Protein AF-A0ABD1BRU1-F1 (afdb_monomer_lite)

Secondary structure (DSSP, 8-state):
-----GGGSSS------------GGGHHHHHHHHHHHHHHHT-----------HHHHHHHHHHHHHHHHHHHHHHHHHHHHHHHHHHHHHHHHHHHHHHHHHHHHHHHHHHHHHHHHHHHHHHHHHHHHHHHHH-

Sequence (135 aa):
MENDWYVTGGDSKTLMFVQISPNENDQSETLCSLNFASRVRGIELGSAKKQLDNTELLKYKQMVEKWKQDMKGKDDQIRKMEETMYGLEAKIKERDTKNKTLQEKVKELESQLLVERKLARQAVDPIVYRWFRLL

InterPro domains:
  IPR001752 Kinesin motor domain [PF00225] (9-43)
  IPR001752 Kinesin motor domain [PS50067] (1-43)
  IPR027417 P-loop containing nucleoside triphosphate hydrolase [SSF52540] (9-80)
  IPR027640 Kinesin-like protein [PTHR47972] (9-122)

Radius of gyration: 49.69 Å; chains: 1; bounding box: 89×40×135 Å

Foldseek 3Di:
DDDPPPPLPAQDDDDDDQDADPDPVCVVVRVVRVVVVVVVVPPCPDHNDPCPVVVVVVVVVVVVVVVVVVVVVVVVVVVVVVVVVVVVVVVVVVVVVVVVVVVVVVVVVVVVVVVVVVVVVVVVVVVVVVVVVVD

pLDDT: mean 84.4, std 16.48, range [34.56, 98.31]

Structure (mmCIF, N/CA/C/O backbone):
data_AF-A0ABD1BRU1-F1
#
_entry.id   AF-A0ABD1BRU1-F1
#
loop_
_atom_site.group_PDB
_atom_site.id
_atom_site.type_symbol
_atom_site.label_atom_id
_atom_site.label_alt_id
_atom_site.label_comp_id
_atom_site.label_asym_id
_atom_site.label_entity_id
_atom_site.label_seq_id
_atom_site.pdbx_PDB_ins_code
_atom_site.Cartn_x
_atom_site.Cartn_y
_atom_site.Cartn_z
_atom_site.occupancy
_atom_site.B_iso_or_equiv
_atom_site.auth_seq_id
_atom_site.auth_comp_id
_atom_site.auth_asym_id
_atom_site.auth_atom_id
_atom_site.pdbx_PDB_model_num
ATOM 1 N N . MET A 1 1 ? 0.007 -19.259 39.547 1.00 34.56 1 MET A N 1
ATOM 2 C CA . MET A 1 1 ? -1.332 -19.873 39.620 1.00 34.56 1 MET A CA 1
ATOM 3 C C . MET A 1 1 ? -2.007 -19.230 40.825 1.00 34.56 1 MET A C 1
ATOM 5 O O . MET A 1 1 ? -1.912 -19.744 41.925 1.00 34.56 1 MET A O 1
ATOM 9 N N . GLU A 1 2 ? -2.291 -17.930 40.789 1.00 40.34 2 GLU A N 1
ATOM 10 C CA . GLU A 1 2 ? -3.448 -17.328 40.102 1.00 40.34 2 GLU A CA 1
ATOM 11 C C . GLU A 1 2 ? -4.730 -18.053 40.519 1.00 40.34 2 GLU A C 1
ATOM 13 O O . GLU A 1 2 ? -5.198 -18.961 39.845 1.00 40.34 2 GLU A O 1
ATOM 18 N N . ASN A 1 3 ? -5.204 -17.718 41.721 1.00 35.84 3 ASN A N 1
ATOM 19 C CA . ASN A 1 3 ? -6.540 -18.074 42.173 1.00 35.84 3 ASN A CA 1
ATOM 20 C C . ASN A 1 3 ? -7.386 -16.813 42.047 1.00 35.84 3 ASN A C 1
ATOM 22 O O . ASN A 1 3 ? -7.412 -15.970 42.948 1.00 35.84 3 ASN A O 1
ATOM 26 N N . ASP A 1 4 ? -8.017 -16.699 40.884 1.00 45.00 4 ASP A N 1
ATOM 27 C CA . ASP A 1 4 ? -9.093 -15.769 40.589 1.00 45.00 4 ASP A CA 1
ATOM 28 C C . ASP A 1 4 ? -10.213 -15.917 41.626 1.00 45.00 4 ASP A C 1
ATOM 30 O O . ASP A 1 4 ? -11.067 -16.795 41.531 1.00 45.00 4 ASP A O 1
ATOM 34 N N . TRP A 1 5 ? -10.239 -15.028 42.617 1.00 42.09 5 TRP A N 1
ATOM 35 C CA . TRP A 1 5 ? -11.385 -14.845 43.517 1.00 42.09 5 TRP A CA 1
ATOM 36 C C . TRP A 1 5 ? -12.204 -13.600 43.141 1.00 42.09 5 TRP A C 1
ATOM 38 O O . TRP A 1 5 ? -12.808 -12.950 43.991 1.00 42.09 5 TRP A O 1
ATOM 48 N N . TYR A 1 6 ? -12.266 -13.259 41.851 1.00 45.50 6 TYR A N 1
ATOM 49 C CA . TYR A 1 6 ? -12.921 -12.047 41.334 1.00 45.50 6 TYR A CA 1
ATOM 50 C C . TYR A 1 6 ? -14.466 -12.045 41.379 1.00 45.50 6 TYR A C 1
ATOM 52 O O . TYR A 1 6 ? -15.093 -11.232 40.707 1.00 45.50 6 TYR A O 1
ATOM 60 N N . VAL A 1 7 ? -15.134 -12.896 42.165 1.00 48.62 7 VAL A N 1
ATOM 61 C CA . VAL A 1 7 ? -16.608 -13.018 42.083 1.00 48.62 7 VAL A CA 1
ATOM 62 C C . VAL A 1 7 ? -17.370 -11.906 42.825 1.00 48.62 7 VAL A C 1
ATOM 64 O O . VAL A 1 7 ? -18.551 -11.695 42.559 1.00 48.62 7 VAL A O 1
ATOM 67 N N . THR A 1 8 ? -16.732 -11.114 43.691 1.00 51.47 8 THR A N 1
ATOM 68 C CA . THR A 1 8 ? -17.442 -10.063 44.454 1.00 51.47 8 THR A CA 1
ATOM 69 C C . THR A 1 8 ? -16.839 -8.666 44.315 1.00 51.47 8 THR A C 1
ATOM 71 O O . THR A 1 8 ? -17.097 -7.818 45.157 1.00 51.47 8 THR A O 1
ATOM 74 N N . GLY A 1 9 ? -16.008 -8.411 43.299 1.00 56.72 9 GLY A N 1
ATOM 75 C CA . GLY A 1 9 ? -15.163 -7.208 43.253 1.00 56.72 9 GLY A CA 1
ATOM 76 C C . GLY A 1 9 ? -15.707 -5.979 42.518 1.00 56.72 9 GLY A C 1
ATOM 77 O O . GLY A 1 9 ? -15.204 -4.884 42.747 1.00 56.72 9 GLY A O 1
ATOM 78 N N . GLY A 1 10 ? -16.707 -6.097 41.644 1.00 59.97 10 GLY A N 1
ATOM 79 C CA . GLY A 1 10 ? -17.160 -4.925 40.896 1.00 59.97 10 GLY A CA 1
ATOM 80 C C . GLY A 1 10 ? -18.307 -5.220 39.946 1.00 59.97 10 GLY A C 1
ATOM 81 O O . GLY A 1 10 ? -18.177 -6.043 39.050 1.00 59.97 10 GLY A O 1
ATOM 82 N N . ASP A 1 11 ? -19.416 -4.513 40.149 1.00 57.97 11 ASP A N 1
ATOM 83 C CA . ASP A 1 11 ? -20.534 -4.395 39.206 1.00 57.97 11 ASP A CA 1
ATOM 84 C C . ASP A 1 11 ? -21.421 -5.645 38.994 1.00 57.97 11 ASP A C 1
ATOM 86 O O . ASP A 1 11 ? -21.959 -5.870 37.911 1.00 57.97 11 ASP A O 1
ATOM 90 N N . SER A 1 12 ? -21.655 -6.450 40.039 1.00 63.59 12 SER A N 1
ATOM 91 C CA . SER A 1 12 ? -22.609 -7.571 40.000 1.00 63.59 12 SER A CA 1
ATOM 92 C C . SER A 1 12 ? -23.794 -7.373 40.955 1.00 63.59 12 SER A C 1
ATOM 94 O O . SER A 1 12 ? -23.674 -6.808 42.041 1.00 63.59 12 SER A O 1
ATOM 96 N N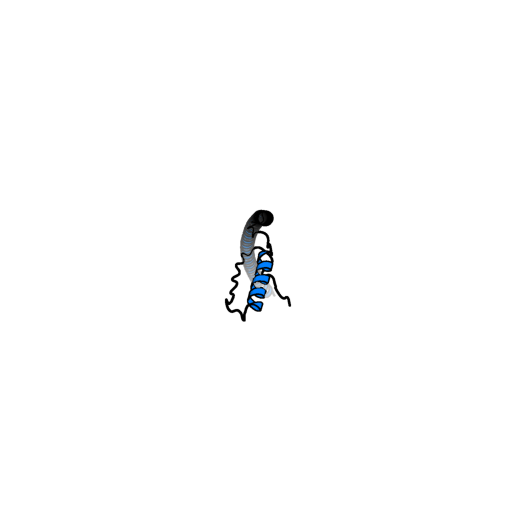 . LYS A 1 13 ? -24.986 -7.823 40.535 1.00 69.00 13 LYS A N 1
ATOM 97 C CA . LYS A 1 13 ? -26.158 -7.929 41.415 1.00 69.00 13 LYS A CA 1
ATOM 98 C C . LYS A 1 13 ? -26.156 -9.314 42.047 1.00 69.00 13 LYS A C 1
ATOM 100 O O . LYS A 1 13 ? -26.289 -10.302 41.330 1.00 69.00 13 LYS A O 1
ATOM 105 N N . THR A 1 14 ? -26.064 -9.373 43.370 1.00 75.12 14 THR A N 1
ATOM 106 C CA . THR A 1 14 ? -26.050 -10.637 44.114 1.00 75.12 14 THR A CA 1
ATOM 107 C C . THR A 1 14 ? -27.349 -10.802 44.890 1.00 75.12 14 THR A C 1
ATOM 109 O O . THR A 1 14 ? -27.733 -9.932 45.668 1.00 75.12 14 THR A O 1
ATOM 112 N N . LEU A 1 15 ? -28.023 -11.933 44.680 1.00 80.31 15 LEU A N 1
ATOM 113 C CA . LEU A 1 15 ? -29.173 -12.372 45.466 1.00 80.31 15 LEU A CA 1
ATOM 114 C C . LEU A 1 15 ? -28.760 -13.615 46.255 1.00 80.31 15 LEU A C 1
ATOM 116 O O . LEU A 1 15 ? -28.270 -14.577 45.669 1.00 80.31 15 LEU A O 1
ATOM 120 N N . MET A 1 16 ? -28.961 -13.597 47.571 1.00 84.88 16 MET A N 1
ATOM 121 C CA . MET A 1 16 ? -28.664 -14.728 48.447 1.00 84.88 16 MET A CA 1
ATOM 122 C C . MET A 1 16 ? -29.965 -15.298 49.016 1.00 84.88 16 MET A C 1
ATOM 124 O O . MET A 1 16 ? -30.771 -14.555 49.575 1.00 84.88 16 MET A O 1
ATOM 128 N N . PHE A 1 17 ? -30.147 -16.615 48.905 1.00 87.88 17 PHE A N 1
ATOM 129 C CA . PHE A 1 17 ? -31.210 -17.347 49.592 1.00 87.88 17 PHE A CA 1
ATOM 130 C C . PHE A 1 17 ? -30.634 -18.048 50.819 1.00 87.88 17 PHE A C 1
ATOM 132 O O . PHE A 1 17 ? -29.605 -18.714 50.729 1.00 87.88 17 PHE A O 1
ATOM 139 N N . VAL A 1 18 ? -31.307 -17.902 51.958 1.00 90.00 18 VAL A N 1
ATOM 140 C CA . VAL A 1 18 ? -30.931 -18.555 53.214 1.00 90.00 18 VAL A CA 1
ATOM 141 C C . VAL A 1 18 ? -32.055 -19.506 53.581 1.00 90.00 18 VAL A C 1
ATOM 143 O O . VAL A 1 18 ? -33.173 -19.070 53.850 1.00 90.00 18 VAL A O 1
ATOM 146 N N . GLN A 1 19 ? -31.766 -20.801 53.561 1.00 91.62 19 GLN A N 1
ATOM 147 C CA . GLN A 1 19 ? -32.706 -21.834 53.971 1.00 91.62 19 GLN A CA 1
ATOM 148 C C . GLN A 1 19 ? -32.393 -22.241 55.409 1.00 91.62 19 GLN A C 1
ATOM 150 O O . GLN A 1 19 ? -31.248 -22.547 55.728 1.00 91.62 19 GLN A O 1
ATOM 155 N N . ILE A 1 20 ? -33.411 -22.241 56.266 1.00 92.81 20 ILE A N 1
ATOM 156 C CA . ILE A 1 20 ? -33.297 -22.615 57.679 1.00 92.81 20 ILE A CA 1
ATOM 157 C C . ILE A 1 20 ? -34.312 -23.707 58.017 1.00 92.81 20 ILE A C 1
ATOM 159 O O . ILE A 1 20 ? -35.354 -23.817 57.367 1.00 92.81 20 ILE A O 1
ATOM 163 N N . SER A 1 21 ? -33.996 -24.511 59.030 1.00 91.00 21 SER A N 1
ATOM 164 C CA . SER A 1 21 ? -34.882 -25.546 59.567 1.00 91.00 21 SER A CA 1
ATOM 165 C C . SER A 1 21 ? -35.631 -25.000 60.790 1.00 91.00 21 SER A C 1
ATOM 167 O O . SER A 1 21 ? -35.013 -24.340 61.622 1.00 91.00 21 SER A O 1
ATOM 169 N N . PRO A 1 22 ? -36.946 -25.252 60.939 1.00 86.25 22 PRO A N 1
ATOM 170 C CA . PRO A 1 22 ? -37.707 -24.826 62.115 1.00 86.25 22 PRO A CA 1
ATOM 171 C C . PRO A 1 22 ? -37.517 -25.751 63.332 1.00 86.25 22 PRO A C 1
ATOM 173 O O . PRO A 1 22 ? -38.171 -25.551 64.351 1.00 86.25 22 PRO A O 1
ATOM 176 N N . ASN A 1 23 ? -36.685 -26.790 63.223 1.00 92.31 23 ASN A N 1
ATOM 177 C CA . ASN A 1 23 ? -36.472 -27.762 64.288 1.00 92.31 23 ASN A CA 1
ATOM 178 C C . ASN A 1 23 ? -35.577 -27.197 65.401 1.00 92.31 23 ASN A C 1
ATOM 180 O O . ASN A 1 23 ? -34.579 -26.530 65.135 1.00 92.31 23 ASN A O 1
ATOM 184 N N . GLU A 1 24 ? -35.888 -27.530 66.651 1.00 89.75 24 GLU A N 1
ATOM 185 C CA . GLU A 1 24 ? -35.139 -27.061 67.822 1.00 89.75 24 GLU A CA 1
ATOM 186 C C . GLU A 1 24 ? -33.710 -27.628 67.857 1.00 89.75 24 GLU A C 1
ATOM 188 O O . GLU A 1 24 ? -32.772 -26.942 68.257 1.00 89.75 24 GLU A O 1
ATOM 193 N N . ASN A 1 25 ? -33.512 -28.834 67.316 1.00 92.44 25 ASN A N 1
ATOM 194 C CA . ASN A 1 25 ? -32.184 -29.445 67.186 1.00 92.44 25 ASN A CA 1
ATOM 195 C C . ASN A 1 25 ? -31.253 -28.677 66.229 1.00 92.44 25 ASN A C 1
ATOM 197 O O . ASN A 1 25 ? -30.036 -28.782 66.352 1.00 92.44 25 ASN A O 1
ATOM 201 N N . ASP A 1 26 ? -31.815 -27.893 65.303 1.00 91.88 26 ASP A N 1
ATOM 202 C CA . ASP A 1 26 ? -31.070 -27.149 64.281 1.00 91.88 26 ASP A CA 1
ATOM 203 C C . ASP A 1 26 ? -30.893 -25.667 64.665 1.00 91.88 26 ASP A C 1
ATOM 205 O O . ASP A 1 26 ? -30.520 -24.829 63.835 1.00 91.88 26 ASP A O 1
ATOM 209 N N . GLN A 1 27 ? -31.181 -25.310 65.921 1.00 90.69 27 GLN A N 1
ATOM 210 C CA . GLN A 1 27 ? -31.184 -23.924 66.387 1.00 90.69 27 GLN A CA 1
ATOM 211 C C . GLN A 1 27 ? -29.804 -23.258 66.256 1.00 90.69 27 GLN A C 1
ATOM 213 O O . GLN A 1 27 ? -29.719 -22.100 65.839 1.00 90.69 27 GLN A O 1
ATOM 218 N N . SER A 1 28 ? -28.720 -23.979 66.562 1.00 93.12 28 SER A N 1
ATOM 219 C CA . SER A 1 28 ? -27.348 -23.465 66.442 1.00 93.12 28 SER A CA 1
ATOM 220 C C . SER A 1 28 ? -26.975 -23.158 64.989 1.00 93.12 28 SER A C 1
ATOM 222 O O . SER A 1 28 ? -26.494 -22.065 64.695 1.00 93.12 28 SER A O 1
ATOM 224 N N . GLU A 1 29 ? -27.259 -24.077 64.066 1.00 91.75 29 GLU A N 1
ATOM 225 C CA . GLU A 1 29 ? -26.980 -23.924 62.631 1.00 91.75 29 GLU A CA 1
ATOM 226 C C . GLU A 1 29 ? -27.841 -22.832 61.983 1.00 91.75 29 GLU A C 1
ATOM 228 O O . GLU A 1 29 ? -27.368 -22.044 61.155 1.00 91.75 29 GLU A O 1
ATOM 233 N N . THR A 1 30 ? -29.099 -22.720 62.416 1.00 93.56 30 THR A N 1
ATOM 234 C CA . THR A 1 30 ? -30.005 -21.642 62.005 1.00 93.56 30 THR A CA 1
ATOM 235 C C . THR A 1 30 ? -29.455 -20.277 62.421 1.00 93.56 30 THR A C 1
ATOM 237 O O . THR A 1 30 ? -29.412 -19.347 61.611 1.00 93.56 30 THR A O 1
ATOM 240 N N . LEU A 1 31 ? -28.962 -20.155 63.657 1.00 93.38 31 LEU A N 1
ATOM 241 C CA . LEU A 1 31 ? -28.348 -18.926 64.156 1.00 93.38 31 LEU A CA 1
ATOM 242 C C . LEU A 1 31 ? -27.064 -18.580 63.387 1.00 93.38 31 LEU A C 1
ATOM 244 O O . LEU A 1 31 ? -26.855 -17.422 63.020 1.00 93.38 31 LEU A O 1
ATOM 248 N N . CYS A 1 32 ? -26.227 -19.576 63.092 1.00 91.31 32 CYS A N 1
ATOM 249 C CA . CYS A 1 32 ? -25.026 -19.408 62.274 1.00 91.31 32 CYS A CA 1
ATOM 250 C C . CYS A 1 32 ? -25.362 -18.879 60.870 1.00 91.31 32 CYS A C 1
ATOM 252 O O . CYS A 1 32 ? -24.761 -17.899 60.420 1.00 91.31 32 CYS A O 1
ATOM 254 N N . SER A 1 33 ? -26.366 -19.465 60.214 1.00 92.62 33 SER A N 1
ATOM 255 C CA . SER A 1 33 ? -26.800 -19.095 58.861 1.00 92.62 33 SER A CA 1
ATOM 256 C C . SER A 1 33 ? -27.352 -17.667 58.791 1.00 92.62 33 SER A C 1
ATOM 258 O O . SER A 1 33 ? -26.987 -16.892 57.904 1.00 92.62 33 SER A O 1
ATOM 260 N N . LEU A 1 34 ? -28.185 -17.277 59.761 1.00 92.50 34 LEU A N 1
ATOM 261 C CA . LEU A 1 34 ? -28.732 -15.920 59.853 1.00 92.50 34 LEU A CA 1
ATOM 262 C C . LEU A 1 34 ? -27.652 -14.882 60.177 1.00 92.50 34 LEU A C 1
ATOM 264 O O . LEU A 1 34 ? -27.635 -13.803 59.580 1.00 92.50 34 LEU A O 1
ATOM 268 N N . ASN A 1 35 ? -26.719 -15.207 61.076 1.00 92.69 35 ASN A N 1
ATOM 269 C CA . ASN A 1 35 ? -25.599 -14.326 61.408 1.00 92.69 35 ASN A CA 1
ATOM 270 C C . ASN A 1 35 ? -24.701 -14.076 60.196 1.00 92.69 35 ASN A C 1
ATOM 272 O O . ASN A 1 35 ? -24.274 -12.943 59.964 1.00 92.69 35 ASN A O 1
ATOM 276 N N . PHE A 1 36 ? -24.437 -15.114 59.405 1.00 90.12 36 PHE A N 1
ATOM 277 C CA . PHE A 1 36 ? -23.686 -14.981 58.166 1.00 90.12 36 PHE A CA 1
ATOM 278 C C . PHE A 1 36 ? -24.437 -14.109 57.151 1.00 90.12 36 PHE A C 1
ATOM 280 O O . PHE A 1 36 ? -23.875 -13.136 56.649 1.00 90.12 36 PHE A O 1
ATOM 287 N N . ALA A 1 37 ? -25.725 -14.374 56.922 1.00 88.38 37 ALA A N 1
ATOM 288 C CA . ALA A 1 37 ? -26.551 -13.589 56.006 1.00 88.38 37 ALA A CA 1
ATOM 289 C C . ALA A 1 37 ? -26.654 -12.108 56.401 1.00 88.38 37 ALA A C 1
ATOM 291 O O . ALA A 1 37 ? -26.593 -11.228 55.544 1.00 88.38 37 ALA A O 1
ATOM 292 N N . SER A 1 38 ? -26.762 -11.821 57.700 1.00 86.94 38 SER A N 1
ATOM 293 C CA . SER A 1 38 ? -26.774 -10.456 58.234 1.00 86.94 38 SER A CA 1
ATOM 294 C C . SER A 1 38 ? -25.470 -9.716 57.925 1.00 86.94 38 SER A C 1
ATOM 296 O O . SER A 1 38 ? -25.495 -8.579 57.451 1.00 86.94 38 SER A O 1
ATOM 298 N N . ARG A 1 39 ? -24.322 -10.385 58.104 1.00 85.69 39 ARG A N 1
ATOM 299 C CA . ARG A 1 39 ? -23.011 -9.820 57.752 1.00 85.69 39 ARG A CA 1
ATOM 300 C C . ARG A 1 39 ? -22.896 -9.574 56.253 1.00 85.69 39 ARG A C 1
ATOM 302 O O . ARG A 1 39 ? -22.490 -8.486 55.871 1.00 85.69 39 ARG A O 1
ATOM 309 N N . VAL A 1 40 ? -23.306 -10.537 55.424 1.00 81.62 40 VAL A N 1
ATOM 310 C CA . VAL A 1 40 ? -23.281 -10.421 53.955 1.00 81.62 40 VAL A CA 1
ATOM 311 C C . VAL A 1 40 ? -24.193 -9.297 53.460 1.00 81.62 40 VAL A C 1
ATOM 313 O O . VAL A 1 40 ? -23.805 -8.557 52.564 1.00 81.62 40 VAL A O 1
ATOM 316 N N . ARG A 1 41 ? -25.366 -9.100 54.076 1.00 77.31 41 ARG A N 1
ATOM 317 C CA . ARG A 1 41 ? -26.271 -7.978 53.770 1.00 77.31 41 ARG A CA 1
ATOM 318 C C . ARG A 1 41 ? -25.629 -6.613 54.035 1.00 77.31 41 ARG A C 1
ATOM 320 O O . ARG A 1 41 ? -25.943 -5.662 53.328 1.00 77.31 41 ARG A O 1
ATOM 327 N N . GLY A 1 42 ? -24.776 -6.511 55.055 1.00 70.00 42 GLY A N 1
ATOM 328 C CA . GLY A 1 42 ? -24.032 -5.291 55.379 1.00 70.00 42 GLY A CA 1
ATOM 329 C C . GLY A 1 42 ? -22.815 -5.039 54.484 1.00 70.00 42 GLY A C 1
ATOM 330 O O . GLY A 1 42 ? -22.195 -3.985 54.600 1.00 70.00 42 GLY A O 1
ATOM 331 N N . ILE A 1 43 ? -22.458 -5.980 53.601 1.00 71.69 43 ILE A N 1
ATOM 332 C CA . ILE A 1 43 ? -21.404 -5.780 52.604 1.00 71.69 43 ILE A CA 1
ATOM 333 C C . ILE A 1 43 ? -21.986 -4.905 51.492 1.00 71.69 43 ILE A C 1
ATOM 335 O O . ILE A 1 43 ? -22.564 -5.389 50.519 1.00 71.69 43 ILE A O 1
ATOM 339 N N . GLU A 1 44 ? -21.840 -3.591 51.644 1.00 63.09 44 GLU A N 1
ATOM 340 C CA . GLU A 1 44 ? -22.126 -2.638 50.577 1.00 63.09 44 GLU A CA 1
ATOM 341 C C . GLU A 1 44 ? -21.034 -2.731 49.504 1.00 63.09 44 GLU A C 1
ATOM 343 O O . GLU A 1 44 ? -20.032 -2.018 49.521 1.00 63.09 44 GLU A O 1
ATOM 348 N N . LEU A 1 45 ? -21.237 -3.615 48.528 1.00 60.84 45 LEU A N 1
ATOM 349 C CA . LEU A 1 45 ? -20.663 -3.412 47.204 1.00 60.84 45 LEU A CA 1
ATOM 350 C C . LEU A 1 45 ? -21.441 -2.243 46.609 1.00 60.84 45 LEU A C 1
ATOM 352 O O . LEU A 1 45 ? -22.617 -2.393 46.271 1.00 60.84 45 LEU A O 1
ATOM 356 N N . GLY A 1 46 ? -20.827 -1.055 46.605 1.00 57.25 46 GLY A N 1
ATOM 357 C CA . GLY A 1 46 ? -21.455 0.172 46.118 1.00 57.25 46 GLY A CA 1
ATOM 358 C C . GLY A 1 46 ? -22.194 -0.072 44.801 1.00 57.25 46 GLY A C 1
ATOM 359 O O . GLY A 1 46 ? -21.742 -0.877 43.989 1.00 57.25 46 GLY A O 1
ATOM 360 N N . SER A 1 47 ? -23.352 0.581 44.633 1.00 52.69 47 SER A N 1
ATOM 361 C CA . SER A 1 47 ? -24.290 0.342 43.529 1.00 52.69 47 SER A CA 1
ATOM 362 C C . SER A 1 47 ? -23.570 0.015 42.233 1.00 52.69 47 SER A C 1
ATOM 364 O O . SER A 1 47 ? -22.731 0.813 41.813 1.00 52.69 47 SER A O 1
ATOM 366 N N . ALA A 1 48 ? -23.945 -1.105 41.605 1.00 53.69 48 ALA A N 1
ATOM 367 C CA . ALA A 1 48 ? -23.465 -1.464 40.284 1.00 53.69 48 ALA A CA 1
ATOM 368 C C . ALA A 1 48 ? -23.890 -0.370 39.290 1.00 53.69 48 ALA A C 1
ATOM 370 O O . ALA A 1 48 ? -25.010 -0.358 38.762 1.00 53.69 48 ALA A O 1
ATOM 371 N N . LYS A 1 49 ? -23.057 0.658 39.162 1.00 51.34 49 LYS A N 1
ATOM 372 C CA . LYS A 1 49 ? -23.270 1.753 38.242 1.00 51.34 49 LYS A CA 1
ATOM 373 C C . LYS A 1 49 ? -22.764 1.203 36.930 1.00 51.34 49 LYS A C 1
ATOM 375 O O . LYS A 1 49 ? -21.565 1.019 36.775 1.00 51.34 49 LYS A O 1
ATOM 380 N N . LYS A 1 50 ? -23.664 1.105 35.948 1.00 53.38 50 LYS A N 1
ATOM 381 C CA . LYS A 1 50 ? -23.301 1.276 34.537 1.00 53.38 50 LYS A CA 1
ATOM 382 C C . LYS A 1 50 ? -22.654 2.658 34.387 1.00 53.38 50 LYS A C 1
ATOM 384 O O . LYS A 1 50 ? -23.266 3.600 33.886 1.00 53.38 50 LYS A O 1
ATOM 389 N N . GLN A 1 51 ? -21.432 2.817 34.876 1.00 53.31 51 GLN A N 1
ATOM 390 C CA . GLN A 1 51 ? -20.553 3.866 34.438 1.00 53.31 51 GLN A CA 1
ATOM 391 C C . GLN A 1 51 ? -20.197 3.422 33.028 1.00 53.31 51 GLN A C 1
ATOM 393 O O . GLN A 1 51 ? -19.309 2.609 32.816 1.00 53.31 51 GLN A O 1
ATOM 398 N N . LEU A 1 52 ? -20.959 3.909 32.047 1.00 55.09 52 LEU A N 1
ATOM 399 C CA . LEU A 1 52 ? -20.361 4.165 30.749 1.00 55.09 52 LEU A CA 1
ATOM 400 C C . LEU A 1 52 ? -19.219 5.119 31.065 1.00 55.09 52 LEU A C 1
ATOM 402 O O . LEU A 1 52 ? -19.457 6.309 31.279 1.00 55.09 52 LEU A O 1
ATOM 406 N N . ASP A 1 53 ? -18.033 4.555 31.274 1.00 61.81 53 ASP A N 1
ATOM 407 C CA . ASP A 1 53 ? -16.884 5.293 31.739 1.00 61.81 53 ASP A CA 1
ATOM 408 C C . ASP A 1 53 ? -16.591 6.326 30.655 1.00 61.81 53 ASP A C 1
ATOM 410 O O . ASP A 1 53 ? -16.147 6.010 29.553 1.00 61.81 53 ASP A O 1
ATOM 414 N N . ASN A 1 54 ? -16.991 7.573 30.898 1.00 68.06 54 ASN A N 1
ATOM 415 C CA . ASN A 1 54 ? -16.958 8.631 29.890 1.00 68.06 54 ASN A CA 1
ATOM 416 C C . ASN A 1 54 ? -15.511 8.834 29.393 1.00 68.06 54 ASN A C 1
ATOM 418 O O . ASN A 1 54 ? -15.269 9.198 28.246 1.00 68.06 54 ASN A O 1
ATOM 422 N N . THR A 1 55 ? -14.538 8.483 30.237 1.00 77.69 55 THR A N 1
ATOM 423 C CA . THR A 1 55 ? -13.119 8.325 29.920 1.00 77.69 55 THR A CA 1
ATOM 424 C C . THR A 1 55 ? -12.822 7.215 28.912 1.00 77.69 55 THR A C 1
ATOM 426 O O . THR A 1 55 ? -12.059 7.463 27.981 1.00 77.69 55 THR A O 1
ATOM 429 N N . GLU A 1 56 ? -13.405 6.022 29.027 1.00 81.56 56 GLU A N 1
ATOM 430 C CA . GLU A 1 56 ? -13.299 4.971 28.003 1.00 81.56 56 GLU A CA 1
ATOM 431 C C . GLU A 1 56 ? -13.939 5.407 26.689 1.00 81.56 56 GLU A C 1
ATOM 433 O O . GLU A 1 56 ? -13.311 5.308 25.635 1.00 81.56 56 GLU A O 1
ATOM 438 N N . LEU A 1 57 ? -15.145 5.979 26.740 1.00 82.44 57 LEU A N 1
ATOM 439 C CA . LEU A 1 57 ? -15.820 6.494 25.548 1.00 82.44 57 LEU A CA 1
ATOM 440 C C . LEU A 1 57 ? -14.979 7.572 24.843 1.00 82.44 57 LEU A C 1
ATOM 442 O O . LEU A 1 57 ? -14.858 7.566 23.615 1.00 82.44 57 LEU A O 1
ATOM 446 N N . LEU A 1 58 ? -14.355 8.474 25.605 1.00 88.19 58 LEU A N 1
ATOM 447 C CA . LEU A 1 58 ? -13.471 9.506 25.070 1.00 88.19 58 LEU A CA 1
ATOM 448 C C . LEU A 1 58 ? -12.191 8.911 24.467 1.00 88.19 58 LEU A C 1
ATOM 450 O O . LEU A 1 58 ? -11.794 9.329 23.379 1.00 88.19 58 LEU A O 1
ATOM 454 N N . LYS A 1 59 ? -11.579 7.910 25.117 1.00 90.88 59 LYS A N 1
ATOM 455 C CA . LYS A 1 59 ? -10.426 7.168 24.574 1.00 90.88 59 LYS A CA 1
ATOM 456 C C . LYS A 1 59 ? -10.785 6.496 23.251 1.00 90.88 59 LYS A C 1
ATOM 458 O O . LYS A 1 59 ? -10.070 6.680 22.268 1.00 90.88 59 LYS A O 1
ATOM 463 N N . TYR A 1 60 ? -11.914 5.787 23.187 1.00 89.31 60 TYR A N 1
ATOM 464 C CA . TYR A 1 60 ? -12.379 5.155 21.951 1.00 89.31 60 TYR A CA 1
ATOM 465 C C . TYR A 1 60 ? -12.620 6.184 20.848 1.00 89.31 60 TYR A C 1
ATOM 467 O O . TYR A 1 60 ? -12.178 5.988 19.717 1.00 89.31 60 TYR A O 1
ATOM 475 N N . LYS A 1 61 ? -13.242 7.322 21.172 1.00 92.88 61 LYS A N 1
ATOM 476 C CA . LYS A 1 61 ? -13.459 8.411 20.213 1.00 92.88 61 LYS A CA 1
ATOM 477 C C . LYS A 1 61 ? -12.140 8.983 19.675 1.00 92.88 61 LYS A C 1
ATOM 479 O O . LYS A 1 61 ? -12.019 9.183 18.470 1.00 92.88 61 LYS A O 1
ATOM 484 N N . GLN A 1 62 ? -11.148 9.207 20.539 1.00 95.12 62 GLN A N 1
ATOM 485 C CA . GLN A 1 62 ? -9.815 9.673 20.134 1.00 95.12 62 GLN A CA 1
ATOM 486 C C . GLN A 1 62 ? -9.089 8.653 19.256 1.00 95.12 62 GLN A C 1
ATOM 488 O O . GLN A 1 62 ? -8.494 9.029 18.248 1.00 95.12 62 GLN A O 1
ATOM 493 N N . MET A 1 63 ? -9.163 7.364 19.602 1.00 94.88 63 MET A N 1
ATOM 494 C CA . MET A 1 63 ? -8.583 6.305 18.779 1.00 94.88 63 MET A CA 1
ATOM 495 C C . MET A 1 63 ? -9.224 6.294 17.394 1.00 94.88 63 MET A C 1
ATOM 497 O O . MET A 1 63 ? -8.499 6.320 16.407 1.00 94.88 63 MET A O 1
ATOM 501 N N . VAL A 1 64 ? -10.558 6.317 17.301 1.00 95.50 64 VAL A N 1
ATOM 502 C CA . VAL A 1 64 ? -11.272 6.352 16.012 1.00 95.50 64 VAL A CA 1
ATOM 503 C C . VAL A 1 64 ? -10.835 7.543 15.160 1.00 95.50 64 VAL A C 1
ATOM 505 O O . VAL A 1 64 ? -10.603 7.376 13.965 1.00 95.50 64 VAL A O 1
ATOM 508 N N . GLU A 1 65 ? -10.683 8.726 15.755 1.00 95.94 65 GLU A N 1
ATOM 509 C CA . GLU A 1 65 ? -10.234 9.913 15.023 1.00 95.94 65 GLU A CA 1
ATOM 510 C C . GLU A 1 65 ? -8.790 9.772 14.525 1.00 95.94 65 GLU A C 1
ATOM 512 O O . GLU A 1 65 ? -8.505 10.051 13.361 1.00 95.94 65 GLU A O 1
ATOM 517 N N . LYS A 1 66 ? -7.892 9.244 15.365 1.00 96.44 66 LYS A N 1
ATOM 518 C CA . LYS A 1 66 ? -6.516 8.936 14.964 1.00 96.44 66 LYS A CA 1
ATOM 519 C C . LYS A 1 66 ? -6.481 7.938 13.803 1.00 96.44 66 LYS A C 1
ATOM 521 O O . LYS A 1 66 ? -5.812 8.187 12.807 1.00 96.44 66 LYS A O 1
ATOM 526 N N . TRP A 1 67 ? -7.240 6.845 13.890 1.00 93.81 67 TRP A N 1
ATOM 527 C CA . TRP A 1 67 ? -7.317 5.840 12.826 1.00 93.81 67 TRP A CA 1
ATOM 528 C C . TRP A 1 67 ? -7.877 6.413 11.522 1.00 93.81 67 TRP A C 1
ATOM 530 O O . TRP A 1 67 ? -7.401 6.046 10.451 1.00 93.81 67 TRP A O 1
ATOM 540 N N . LYS A 1 68 ? -8.848 7.334 11.586 1.00 96.50 68 LYS A N 1
ATOM 541 C CA . LYS A 1 68 ? -9.355 8.045 10.401 1.00 96.50 68 LYS A CA 1
ATOM 542 C C . LYS A 1 68 ? -8.286 8.917 9.747 1.00 96.50 68 LYS A C 1
ATOM 544 O O . LYS A 1 68 ? -8.179 8.922 8.523 1.00 96.50 68 LYS A O 1
ATOM 549 N N . GLN A 1 69 ? -7.500 9.641 10.542 1.00 96.00 69 GLN A N 1
ATOM 550 C CA . GLN A 1 69 ? -6.399 10.463 10.033 1.00 96.00 69 GLN A CA 1
ATOM 551 C C . GLN A 1 69 ? -5.291 9.602 9.419 1.00 96.00 69 GLN A C 1
ATOM 553 O O . GLN A 1 69 ? -4.855 9.881 8.303 1.00 96.00 69 GLN A O 1
ATOM 558 N N . ASP A 1 70 ? -4.900 8.521 10.098 1.00 96.00 70 ASP A N 1
ATOM 559 C CA . ASP A 1 70 ? -3.902 7.570 9.602 1.00 96.00 70 ASP A CA 1
ATOM 560 C C . ASP A 1 70 ? -4.367 6.893 8.303 1.00 96.00 70 ASP A C 1
ATOM 562 O O . ASP A 1 70 ? -3.577 6.751 7.370 1.00 96.00 70 ASP A O 1
ATOM 566 N N . MET A 1 71 ? -5.648 6.513 8.210 1.00 94.88 71 MET A N 1
ATOM 567 C CA . MET A 1 71 ? -6.235 5.968 6.979 1.00 94.88 71 MET A CA 1
ATOM 568 C C . MET A 1 71 ? -6.168 6.973 5.836 1.00 94.88 71 MET A C 1
ATOM 570 O O . MET A 1 71 ? -5.647 6.647 4.778 1.00 94.88 71 MET A O 1
ATOM 574 N N . LYS A 1 72 ? -6.585 8.220 6.071 1.00 96.06 72 LYS A N 1
ATOM 575 C CA . LYS A 1 72 ? -6.499 9.275 5.056 1.00 96.06 72 LYS A CA 1
ATOM 576 C C . LYS A 1 72 ? -5.058 9.504 4.582 1.00 96.06 72 LYS A C 1
ATOM 578 O O . LYS A 1 72 ? -4.819 9.673 3.391 1.00 96.06 72 LYS A O 1
ATOM 583 N N . GLY A 1 73 ? -4.091 9.474 5.502 1.00 95.75 73 GLY A N 1
ATOM 584 C CA . GLY A 1 73 ? -2.671 9.576 5.164 1.00 95.75 73 GLY A CA 1
ATOM 585 C C . GLY A 1 73 ? -2.175 8.406 4.308 1.00 95.75 73 GLY A C 1
ATOM 586 O O . GLY A 1 73 ? -1.414 8.619 3.363 1.00 95.75 73 GLY A O 1
ATOM 587 N N . LYS A 1 74 ? -2.624 7.181 4.605 1.00 95.81 74 LYS A N 1
ATOM 588 C CA . LYS A 1 74 ? -2.328 5.993 3.792 1.00 95.81 74 LYS A CA 1
ATOM 589 C C . LYS A 1 74 ? -2.987 6.061 2.415 1.00 95.81 74 LYS A C 1
ATOM 591 O O . LYS A 1 74 ? -2.312 5.758 1.438 1.00 95.81 74 LYS A O 1
ATOM 596 N N . ASP A 1 75 ? -4.231 6.521 2.316 1.00 96.81 75 ASP A N 1
ATOM 597 C CA . ASP A 1 75 ? -4.934 6.694 1.037 1.00 96.81 75 ASP A CA 1
ATOM 598 C C . ASP A 1 75 ? -4.203 7.694 0.123 1.00 96.81 75 ASP A C 1
ATOM 600 O O . ASP A 1 75 ? -4.003 7.437 -1.065 1.00 96.81 75 ASP A O 1
ATOM 604 N N . ASP A 1 76 ? -3.712 8.807 0.678 1.00 96.56 76 ASP A N 1
ATOM 605 C CA . ASP A 1 76 ? -2.901 9.773 -0.073 1.00 96.56 76 ASP A CA 1
ATOM 606 C C . ASP A 1 76 ? -1.545 9.198 -0.520 1.00 96.56 76 ASP A C 1
ATOM 608 O O . ASP A 1 76 ? -1.050 9.542 -1.598 1.00 96.56 76 ASP A O 1
ATOM 612 N N . GLN A 1 77 ? -0.926 8.329 0.286 1.00 97.50 77 GLN A N 1
ATOM 613 C CA . GLN A 1 77 ? 0.298 7.621 -0.106 1.00 97.50 77 GLN A CA 1
ATOM 614 C C . GLN A 1 77 ? 0.032 6.613 -1.226 1.00 97.50 77 GLN A C 1
ATOM 616 O O . GLN A 1 77 ? 0.797 6.582 -2.189 1.00 97.50 77 GLN A O 1
ATOM 621 N N . ILE A 1 78 ? -1.058 5.845 -1.134 1.00 97.94 78 ILE A N 1
ATOM 622 C CA . ILE A 1 78 ? -1.480 4.894 -2.169 1.00 97.94 78 ILE A CA 1
ATOM 623 C C . ILE A 1 78 ? -1.686 5.629 -3.492 1.00 97.94 78 ILE A C 1
ATOM 625 O O . ILE A 1 78 ? -1.069 5.259 -4.486 1.00 97.94 78 ILE A O 1
ATOM 629 N N . ARG A 1 79 ? -2.425 6.743 -3.490 1.00 97.69 79 ARG A N 1
ATOM 630 C CA . ARG A 1 79 ? -2.652 7.552 -4.695 1.00 97.69 79 ARG A CA 1
ATOM 631 C C . ARG A 1 79 ? -1.349 8.034 -5.347 1.00 97.69 79 ARG A C 1
ATOM 633 O O . ARG A 1 79 ? -1.178 7.922 -6.557 1.00 97.69 79 ARG A O 1
ATOM 640 N N . LYS A 1 80 ? -0.384 8.519 -4.556 1.00 97.88 80 LYS A N 1
ATOM 641 C CA . LYS A 1 80 ? 0.942 8.924 -5.070 1.00 97.88 80 LYS A CA 1
ATOM 642 C C . LYS A 1 80 ? 1.740 7.748 -5.639 1.00 97.88 80 LYS A C 1
ATOM 644 O O . LYS A 1 80 ? 2.468 7.909 -6.623 1.00 97.88 80 LYS A O 1
ATOM 649 N N . MET A 1 81 ? 1.641 6.578 -5.009 1.00 97.44 81 MET A N 1
ATOM 650 C CA . MET A 1 81 ? 2.275 5.360 -5.511 1.00 97.44 81 MET A CA 1
ATOM 651 C C . MET A 1 81 ? 1.654 4.926 -6.839 1.00 97.44 81 MET A C 1
ATOM 653 O O . MET A 1 81 ? 2.400 4.617 -7.763 1.00 97.44 81 MET A O 1
ATOM 657 N N . GLU A 1 82 ? 0.328 4.969 -6.968 1.00 97.50 82 GLU A N 1
ATOM 658 C CA . GLU A 1 82 ? -0.392 4.657 -8.208 1.00 97.50 82 GLU A CA 1
ATOM 659 C C . GLU A 1 82 ? 0.012 5.596 -9.355 1.00 97.50 82 GLU A C 1
ATOM 661 O O . GLU A 1 82 ? 0.339 5.130 -10.447 1.00 97.50 82 GLU A O 1
ATOM 666 N N . GLU A 1 83 ? 0.091 6.906 -9.101 1.00 97.62 83 GLU A N 1
ATOM 667 C CA . GLU A 1 83 ? 0.568 7.894 -10.081 1.00 97.62 83 GLU A CA 1
ATOM 668 C C . GLU A 1 83 ? 2.013 7.605 -10.529 1.00 97.62 83 GLU A C 1
ATOM 670 O O . GLU A 1 83 ? 2.336 7.641 -11.721 1.00 97.62 83 GLU A O 1
ATOM 675 N N . THR A 1 84 ? 2.892 7.272 -9.578 1.00 97.94 84 THR A N 1
ATOM 676 C CA . THR A 1 84 ? 4.293 6.927 -9.867 1.00 97.94 84 THR A CA 1
ATOM 677 C C . THR A 1 84 ? 4.390 5.642 -10.684 1.00 97.94 84 THR A C 1
ATOM 679 O O . THR A 1 84 ? 5.156 5.579 -11.648 1.00 97.94 84 THR A O 1
ATOM 682 N N . MET A 1 85 ? 3.606 4.625 -10.325 1.00 97.62 85 MET A N 1
ATOM 683 C CA . MET A 1 85 ? 3.556 3.341 -11.016 1.00 97.62 85 MET A CA 1
ATOM 684 C C . MET A 1 85 ? 3.104 3.527 -12.464 1.00 97.62 85 MET A C 1
ATOM 686 O O . MET A 1 85 ? 3.802 3.088 -13.375 1.00 97.62 85 MET A O 1
ATOM 690 N N . TYR A 1 86 ? 2.023 4.278 -12.685 1.00 97.62 86 TYR A N 1
ATOM 691 C CA . TYR A 1 86 ? 1.544 4.610 -14.026 1.00 97.62 86 TYR A CA 1
ATOM 692 C C . TYR A 1 86 ? 2.619 5.327 -14.863 1.00 97.62 86 TYR A C 1
ATOM 694 O O . TYR A 1 86 ? 2.856 4.994 -16.027 1.00 97.62 86 TYR A O 1
ATOM 702 N N . GLY A 1 87 ? 3.338 6.279 -14.259 1.00 97.69 87 GLY A N 1
ATOM 703 C CA . GLY A 1 87 ? 4.450 6.967 -14.916 1.00 97.69 87 GLY A CA 1
ATOM 704 C C . GLY A 1 87 ? 5.619 6.041 -15.279 1.00 97.69 87 GLY A C 1
ATOM 705 O O . GLY A 1 87 ? 6.223 6.188 -16.346 1.00 97.69 87 GLY A O 1
ATOM 706 N N . LEU A 1 88 ? 5.950 5.077 -14.417 1.00 97.50 88 LEU A N 1
ATOM 707 C CA . LEU A 1 88 ? 6.984 4.075 -14.690 1.00 97.50 88 LEU A CA 1
ATOM 708 C C . LEU A 1 88 ? 6.554 3.102 -15.791 1.00 97.50 88 LEU A C 1
ATOM 710 O O . LEU A 1 88 ? 7.350 2.820 -16.686 1.00 97.50 88 LEU A O 1
ATOM 714 N N . GLU A 1 89 ? 5.303 2.648 -15.782 1.00 97.88 89 GLU A N 1
ATOM 715 C CA . GLU A 1 89 ? 4.747 1.783 -16.825 1.00 97.88 89 GLU A CA 1
ATOM 716 C C . GLU A 1 89 ? 4.801 2.442 -18.207 1.00 97.88 89 GLU A C 1
ATOM 718 O O . GLU A 1 89 ? 5.205 1.805 -19.184 1.00 97.88 89 GLU A O 1
ATOM 723 N N . ALA A 1 90 ? 4.464 3.732 -18.300 1.00 98.00 90 ALA A N 1
ATOM 724 C CA . ALA A 1 90 ? 4.572 4.487 -19.547 1.00 98.00 90 ALA A CA 1
ATOM 725 C C . ALA A 1 90 ? 6.021 4.530 -20.067 1.00 98.00 90 ALA A C 1
ATOM 727 O O . ALA A 1 90 ? 6.266 4.275 -21.249 1.00 98.00 90 ALA A O 1
ATOM 728 N N . LYS A 1 91 ? 6.996 4.775 -19.180 1.00 98.06 91 LYS A N 1
ATOM 729 C CA . LYS A 1 91 ? 8.427 4.775 -19.530 1.00 98.06 91 LYS A CA 1
ATOM 730 C C . LYS A 1 91 ? 8.931 3.397 -19.955 1.00 98.06 91 LYS A C 1
ATOM 732 O O . LYS A 1 91 ? 9.770 3.314 -20.851 1.00 98.06 91 LYS A O 1
ATOM 737 N N . ILE A 1 92 ? 8.447 2.322 -19.329 1.00 97.94 92 ILE A N 1
ATOM 738 C CA . ILE A 1 92 ? 8.788 0.947 -19.719 1.00 97.94 92 ILE A CA 1
ATOM 739 C C . ILE A 1 92 ? 8.284 0.673 -21.138 1.00 97.94 92 ILE A C 1
ATOM 741 O O . ILE A 1 92 ? 9.081 0.292 -21.992 1.00 97.94 92 ILE A O 1
ATOM 745 N N . LYS A 1 93 ? 7.016 0.989 -21.435 1.00 97.88 93 LYS A N 1
ATOM 746 C CA . LYS A 1 93 ? 6.456 0.841 -22.790 1.00 97.88 93 LYS A CA 1
ATOM 747 C C . LYS A 1 93 ? 7.234 1.645 -23.832 1.00 97.88 93 LYS A C 1
ATOM 749 O O . LYS A 1 93 ? 7.528 1.142 -24.916 1.00 97.88 93 LYS A O 1
ATOM 754 N N . GLU A 1 94 ? 7.608 2.882 -23.508 1.00 98.06 94 GLU A N 1
ATOM 755 C CA . GLU A 1 94 ? 8.432 3.707 -24.395 1.00 98.06 94 GLU A CA 1
ATOM 756 C C . GLU A 1 94 ? 9.799 3.051 -24.651 1.00 98.06 94 GLU A C 1
ATOM 758 O O . GLU A 1 94 ? 10.239 2.947 -25.797 1.00 98.06 94 GLU A O 1
ATOM 763 N N . ARG A 1 95 ? 10.463 2.550 -23.604 1.00 97.56 95 ARG A N 1
ATOM 764 C CA . ARG A 1 95 ? 11.729 1.819 -23.743 1.00 97.56 95 ARG A CA 1
ATOM 765 C C . ARG A 1 95 ? 11.591 0.553 -24.585 1.00 97.56 95 ARG A C 1
ATOM 767 O O . ARG A 1 95 ? 12.469 0.302 -25.408 1.00 97.56 95 ARG A O 1
ATOM 774 N N . ASP A 1 96 ? 10.514 -0.208 -24.425 1.00 97.94 96 ASP A N 1
ATOM 775 C CA . ASP A 1 96 ? 10.275 -1.437 -25.188 1.00 97.94 96 ASP A CA 1
ATOM 776 C C . ASP A 1 96 ? 10.103 -1.151 -26.681 1.00 97.94 96 ASP A C 1
ATOM 778 O O . ASP A 1 96 ? 10.695 -1.833 -27.521 1.00 97.94 96 ASP A O 1
ATOM 782 N N . THR A 1 97 ? 9.369 -0.088 -27.024 1.00 98.12 97 THR A N 1
ATOM 783 C CA . THR A 1 97 ? 9.217 0.336 -28.425 1.00 98.12 97 THR A CA 1
ATOM 784 C C . THR A 1 97 ? 10.559 0.757 -29.025 1.00 98.12 97 THR A C 1
ATOM 786 O O . THR A 1 97 ? 10.914 0.295 -30.108 1.00 98.12 97 THR A O 1
ATOM 789 N N . LYS A 1 98 ? 11.365 1.547 -28.297 1.00 98.06 98 LYS A N 1
ATOM 790 C CA . LYS A 1 98 ? 12.718 1.937 -28.727 1.00 98.06 98 LYS A CA 1
ATOM 791 C C . LYS A 1 98 ? 13.625 0.725 -28.925 1.00 98.06 98 LYS A C 1
ATOM 793 O O . LYS A 1 98 ? 14.330 0.658 -29.928 1.00 98.06 98 LYS A O 1
ATOM 798 N N . ASN A 1 99 ? 13.591 -0.239 -28.006 1.00 96.81 99 ASN A N 1
ATOM 799 C CA . ASN A 1 99 ? 14.369 -1.471 -28.118 1.00 96.81 99 ASN A CA 1
ATOM 800 C C . ASN A 1 99 ? 13.983 -2.279 -29.357 1.00 96.81 99 ASN A C 1
ATOM 802 O O . ASN A 1 99 ? 14.869 -2.734 -30.077 1.00 96.81 99 ASN A O 1
ATOM 806 N N . LYS A 1 100 ? 12.684 -2.415 -29.644 1.00 98.25 100 LYS A N 1
ATOM 807 C CA . LYS A 1 100 ? 12.209 -3.104 -30.847 1.00 98.25 100 LYS A CA 1
ATOM 808 C C . LYS A 1 100 ? 12.722 -2.425 -32.121 1.00 98.25 100 LYS A C 1
ATOM 810 O O . LYS A 1 100 ? 13.298 -3.091 -32.977 1.00 98.25 100 LYS A O 1
ATOM 815 N N . THR A 1 101 ? 12.610 -1.100 -32.203 1.00 98.00 101 THR A N 1
ATOM 816 C CA . THR A 1 101 ? 13.124 -0.323 -33.341 1.00 98.00 101 THR A CA 1
ATOM 817 C C . THR A 1 101 ? 14.637 -0.4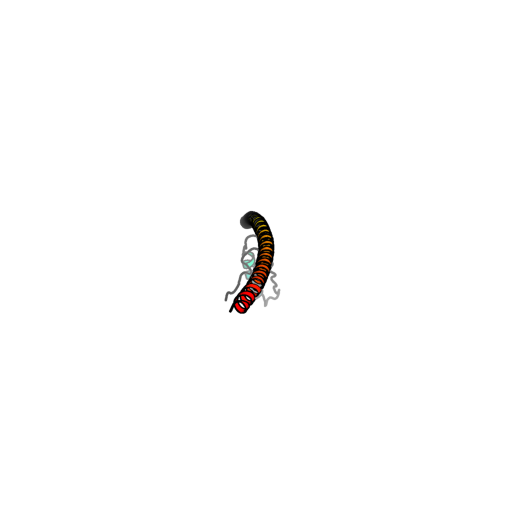75 -33.504 1.00 98.00 101 THR A C 1
ATOM 819 O O . THR A 1 101 ? 15.139 -0.602 -34.619 1.00 98.00 101 THR A O 1
ATOM 822 N N . LEU A 1 102 ? 15.397 -0.470 -32.404 1.00 97.75 102 LEU A N 1
ATOM 823 C CA . LEU A 1 102 ? 16.845 -0.681 -32.455 1.00 97.75 102 LEU A CA 1
ATOM 824 C C . LEU A 1 102 ? 17.197 -2.093 -32.938 1.00 97.75 102 LEU A C 1
ATOM 826 O O . LEU A 1 102 ? 18.105 -2.235 -33.751 1.00 97.75 102 LEU A O 1
ATOM 830 N N . GLN A 1 103 ? 16.465 -3.122 -32.504 1.00 98.12 103 GLN A N 1
ATOM 831 C CA . GLN A 1 103 ? 16.657 -4.491 -32.991 1.00 98.12 103 GLN A CA 1
ATOM 832 C C . GLN A 1 103 ? 16.390 -4.620 -34.496 1.00 98.12 103 GLN A C 1
ATOM 834 O O . GLN A 1 103 ? 17.120 -5.328 -35.186 1.00 98.12 103 GLN A O 1
ATOM 839 N N . GLU A 1 104 ? 15.372 -3.934 -35.018 1.00 98.25 104 GLU A N 1
ATOM 840 C CA . GLU A 1 104 ? 15.086 -3.899 -36.458 1.00 98.25 104 GLU A CA 1
ATOM 841 C C . GLU A 1 104 ? 16.234 -3.244 -37.240 1.00 98.25 104 GLU A C 1
ATOM 843 O O . GLU A 1 104 ? 16.718 -3.825 -38.212 1.00 98.25 104 GLU A O 1
ATOM 848 N N . LYS A 1 105 ? 16.758 -2.108 -36.758 1.00 98.12 105 LYS A N 1
ATOM 849 C CA . LYS A 1 105 ? 17.927 -1.445 -37.362 1.00 98.12 105 LYS A CA 1
ATOM 850 C C . LYS A 1 105 ? 19.180 -2.318 -37.348 1.00 98.12 105 LYS A C 1
ATOM 852 O O . LYS A 1 105 ? 19.921 -2.330 -38.325 1.00 98.12 105 LYS A O 1
ATOM 857 N N . VAL A 1 106 ? 19.426 -3.050 -36.258 1.00 98.31 106 VAL A N 1
ATOM 858 C CA . VAL A 1 106 ? 20.562 -3.984 -36.174 1.00 98.31 106 VAL A CA 1
ATOM 859 C C . VAL A 1 106 ? 20.450 -5.054 -37.259 1.00 98.31 106 VAL A C 1
ATOM 861 O O . VAL A 1 106 ? 21.404 -5.249 -38.007 1.00 98.31 106 VAL A O 1
ATOM 864 N N . LYS A 1 107 ? 19.275 -5.677 -37.416 1.00 98.12 107 LYS A N 1
ATOM 865 C CA . LYS A 1 107 ? 19.040 -6.684 -38.467 1.00 98.12 107 LYS A CA 1
ATOM 866 C C . LYS A 1 107 ? 19.243 -6.120 -39.874 1.00 98.12 107 LYS A C 1
ATOM 868 O O . LYS A 1 107 ? 19.802 -6.795 -40.736 1.00 98.12 107 LYS A O 1
ATOM 873 N N . GLU A 1 108 ? 18.791 -4.893 -40.116 1.00 98.06 108 GLU A N 1
ATOM 874 C CA . GLU A 1 108 ? 18.967 -4.229 -41.407 1.00 98.06 108 GLU A CA 1
ATOM 875 C C . GLU A 1 108 ? 20.449 -3.983 -41.721 1.00 98.06 108 GLU A C 1
ATOM 877 O O . GLU A 1 108 ? 20.918 -4.348 -42.801 1.00 98.06 108 GLU A O 1
ATOM 882 N N . LEU A 1 109 ? 21.209 -3.445 -40.762 1.00 97.25 109 LEU A N 1
ATOM 883 C CA . LEU A 1 109 ? 22.649 -3.217 -40.911 1.00 97.25 109 LEU A CA 1
ATOM 884 C C . LEU A 1 109 ? 23.426 -4.525 -41.110 1.00 97.25 109 LEU A C 1
ATOM 886 O O . LEU A 1 109 ? 24.333 -4.583 -41.939 1.00 97.25 109 LEU A O 1
ATOM 890 N N . GLU A 1 110 ? 23.062 -5.594 -40.398 1.00 97.44 110 GLU A N 1
ATOM 891 C CA . GLU A 1 110 ? 23.651 -6.925 -40.590 1.00 97.44 110 GLU A CA 1
ATOM 892 C C . GLU A 1 110 ? 23.398 -7.462 -42.007 1.00 97.44 110 GLU A C 1
ATOM 894 O O . GLU A 1 110 ? 24.309 -8.010 -42.637 1.00 97.44 110 GLU A O 1
ATOM 899 N N . SER A 1 111 ? 22.188 -7.261 -42.539 1.00 97.56 111 SER A N 1
ATOM 900 C CA . SER A 1 111 ? 21.842 -7.625 -43.916 1.00 97.56 111 SER A CA 1
ATOM 901 C C . SER A 1 111 ? 22.646 -6.814 -44.937 1.00 97.56 111 SER A C 1
ATOM 903 O O . SER A 1 111 ? 23.221 -7.391 -45.863 1.00 97.56 111 SER A O 1
ATOM 905 N N . GLN A 1 112 ? 22.748 -5.493 -44.755 1.00 97.12 112 GLN A N 1
ATOM 906 C CA . GLN A 1 112 ? 23.560 -4.621 -45.614 1.00 97.12 112 GLN A CA 1
ATOM 907 C C . GLN A 1 112 ? 25.031 -5.057 -45.613 1.00 97.12 112 GLN A C 1
ATOM 909 O O . GLN A 1 112 ? 25.627 -5.250 -46.674 1.00 97.12 112 GLN A O 1
ATOM 914 N N . LEU A 1 113 ? 25.599 -5.322 -44.432 1.00 96.62 113 LEU A N 1
ATOM 915 C CA . LEU A 1 113 ? 26.974 -5.797 -44.292 1.00 96.62 113 LEU A CA 1
ATOM 916 C C . LEU A 1 113 ? 27.193 -7.148 -44.991 1.00 96.62 113 LEU A C 1
ATOM 918 O O . LEU A 1 113 ? 28.256 -7.390 -45.569 1.00 96.62 113 LEU A O 1
ATOM 922 N N . LEU A 1 114 ? 26.207 -8.049 -44.950 1.00 95.81 114 LEU A N 1
ATOM 923 C CA . LEU A 1 114 ? 26.279 -9.332 -45.648 1.00 95.81 114 LEU A CA 1
ATOM 924 C C . LEU A 1 114 ? 26.326 -9.149 -47.171 1.00 95.81 114 LEU A C 1
ATOM 926 O O . LEU A 1 114 ? 27.084 -9.861 -47.836 1.00 95.81 114 LEU A O 1
ATOM 930 N N . VAL A 1 115 ? 25.537 -8.218 -47.713 1.00 95.88 115 VAL A N 1
ATOM 931 C CA . VAL A 1 115 ? 25.533 -7.882 -49.145 1.00 95.88 115 VAL A CA 1
ATOM 932 C C . VAL A 1 115 ? 26.878 -7.292 -49.560 1.00 95.88 115 VAL A C 1
ATOM 934 O O . VAL A 1 115 ? 27.505 -7.830 -50.470 1.00 95.88 115 VAL A O 1
ATOM 937 N N . GLU A 1 116 ? 27.378 -6.289 -48.839 1.00 93.50 116 GLU A N 1
ATOM 938 C CA . GLU A 1 116 ? 28.696 -5.682 -49.080 1.00 93.50 116 GLU A CA 1
ATOM 939 C C . GLU A 1 116 ? 29.815 -6.734 -49.086 1.00 93.50 116 GLU A C 1
ATOM 941 O O . GLU A 1 116 ? 30.608 -6.827 -50.022 1.00 93.50 116 GLU A O 1
ATOM 946 N N . ARG A 1 117 ? 29.828 -7.637 -48.094 1.00 93.69 117 ARG A N 1
ATOM 947 C CA . ARG A 1 117 ? 30.794 -8.748 -48.035 1.00 93.69 117 ARG A CA 1
ATOM 948 C C . ARG A 1 117 ? 30.672 -9.717 -49.214 1.00 93.69 117 ARG A C 1
ATOM 950 O O . ARG A 1 117 ? 31.661 -10.353 -49.579 1.00 93.69 117 ARG A O 1
ATOM 957 N N . LYS A 1 118 ? 29.475 -9.935 -49.768 1.00 92.62 118 LYS A N 1
ATOM 958 C CA . LYS A 1 118 ? 29.281 -10.774 -50.968 1.00 92.62 118 LYS A CA 1
ATOM 959 C C . LYS A 1 118 ? 29.807 -10.068 -52.218 1.00 92.62 118 LYS A C 1
ATOM 961 O O . LYS A 1 118 ? 30.565 -10.685 -52.960 1.00 92.62 118 LYS A O 1
ATOM 966 N N . LEU A 1 119 ? 29.473 -8.790 -52.397 1.00 91.19 119 LEU A N 1
ATOM 967 C CA . LEU A 1 119 ? 29.940 -7.977 -53.522 1.00 91.19 119 LEU A CA 1
ATOM 968 C C . LEU A 1 119 ? 31.468 -7.852 -53.533 1.00 91.19 119 LEU A C 1
ATOM 970 O O . LEU A 1 119 ? 32.092 -8.085 -54.565 1.00 91.19 119 LEU A O 1
ATOM 974 N N . ALA A 1 120 ? 32.082 -7.588 -52.375 1.00 87.31 120 ALA A N 1
ATOM 975 C CA . ALA A 1 120 ? 33.535 -7.507 -52.243 1.00 87.31 120 ALA A CA 1
ATOM 976 C C . ALA A 1 120 ? 34.237 -8.812 -52.660 1.00 87.31 120 ALA A C 1
ATOM 978 O O . ALA A 1 120 ? 35.238 -8.769 -53.367 1.00 87.31 120 ALA A O 1
ATOM 979 N N . ARG A 1 121 ? 33.694 -9.981 -52.282 1.00 82.56 121 ARG A N 1
ATOM 980 C CA . ARG A 1 121 ? 34.229 -11.289 -52.709 1.00 82.56 121 ARG A CA 1
ATOM 981 C C . ARG A 1 121 ? 34.118 -11.481 -54.220 1.00 82.56 121 ARG A C 1
ATOM 983 O O . ARG A 1 121 ? 35.108 -11.802 -54.865 1.00 82.56 121 ARG A O 1
ATOM 990 N N . GLN A 1 122 ? 32.945 -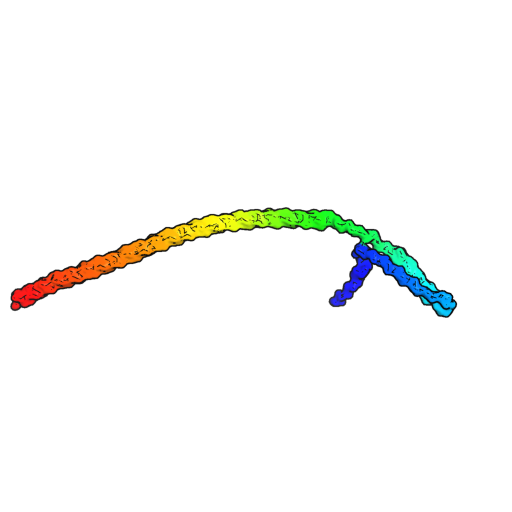11.198 -54.783 1.00 82.69 122 GLN A N 1
AT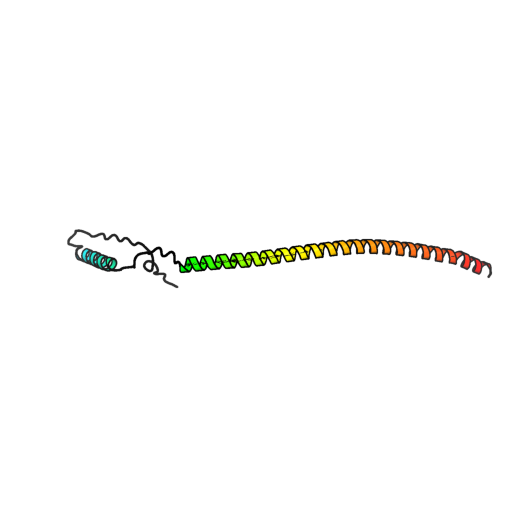OM 991 C CA . GLN A 1 122 ? 32.700 -11.339 -56.217 1.00 82.69 122 GLN A CA 1
ATOM 992 C C . GLN A 1 122 ? 33.561 -10.390 -57.069 1.00 82.69 122 GLN A C 1
ATOM 994 O O . GLN A 1 122 ? 33.887 -10.722 -58.203 1.00 82.69 122 GLN A O 1
ATOM 999 N N . ALA A 1 123 ? 33.948 -9.224 -56.544 1.00 81.19 123 ALA A N 1
ATOM 1000 C CA . ALA A 1 123 ? 34.838 -8.291 -57.234 1.00 81.19 123 ALA A CA 1
ATOM 1001 C C . ALA A 1 123 ? 36.303 -8.766 -57.266 1.00 81.19 123 ALA A C 1
ATOM 1003 O O . ALA A 1 123 ? 37.027 -8.463 -58.215 1.00 81.19 123 ALA A O 1
ATOM 1004 N N . VAL A 1 124 ? 36.746 -9.518 -56.252 1.00 79.31 124 VAL A N 1
ATOM 1005 C CA . VAL A 1 124 ? 38.119 -10.044 -56.164 1.00 79.31 124 VAL A CA 1
ATOM 1006 C C . VAL A 1 124 ? 38.335 -11.203 -57.138 1.00 79.31 124 VAL A C 1
ATOM 1008 O O . VAL A 1 124 ? 39.400 -11.273 -57.752 1.00 79.31 124 VAL A O 1
ATOM 1011 N N . ASP A 1 125 ? 37.334 -12.064 -57.344 1.00 75.50 125 ASP A N 1
ATOM 1012 C CA . ASP A 1 125 ? 37.476 -13.261 -58.186 1.00 75.50 125 ASP A CA 1
ATOM 1013 C C . ASP A 1 125 ? 37.969 -12.937 -59.618 1.00 75.50 125 ASP A C 1
ATOM 1015 O O . ASP A 1 125 ? 39.020 -13.450 -60.012 1.00 75.50 125 ASP A O 1
ATOM 1019 N N . PRO A 1 126 ? 37.334 -12.038 -60.404 1.00 77.38 126 PRO A N 1
ATOM 1020 C CA . PRO A 1 126 ? 37.803 -11.685 -61.746 1.00 77.38 126 PRO A CA 1
ATOM 1021 C C . PRO A 1 126 ? 39.206 -11.077 -61.764 1.00 77.38 126 PRO A C 1
ATOM 1023 O O . PRO A 1 126 ? 39.948 -11.274 -62.727 1.00 77.38 126 PRO A O 1
ATOM 1026 N N . ILE A 1 127 ? 39.570 -10.331 -60.715 1.00 80.50 127 ILE A N 1
ATOM 1027 C CA . ILE A 1 127 ? 40.895 -9.722 -60.586 1.00 80.50 127 ILE A CA 1
ATOM 1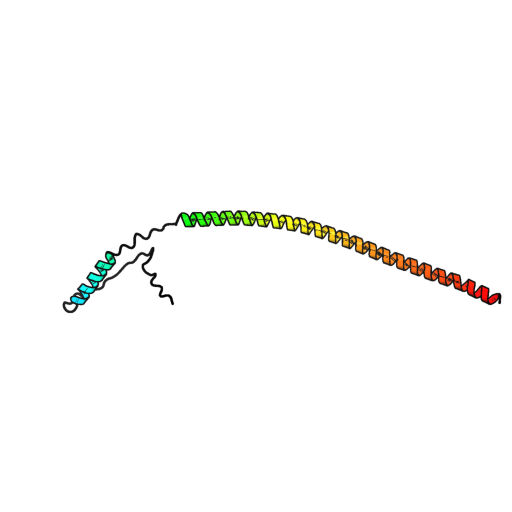028 C C . ILE A 1 127 ? 41.931 -10.836 -60.450 1.00 80.50 127 ILE A C 1
ATOM 1030 O O . ILE A 1 127 ? 42.871 -10.879 -61.240 1.00 80.50 127 ILE A O 1
ATOM 1034 N N . VAL A 1 128 ? 41.721 -11.781 -59.530 1.00 77.25 128 VAL A N 1
ATOM 1035 C CA . VAL A 1 128 ? 42.613 -12.933 -59.321 1.00 77.25 128 VAL A CA 1
ATOM 1036 C C . VAL A 1 128 ? 42.761 -13.763 -60.601 1.00 77.25 128 VAL A C 1
ATOM 1038 O O . VAL A 1 128 ? 43.886 -14.054 -61.010 1.00 77.25 128 VAL A O 1
ATOM 1041 N N . TYR A 1 129 ? 41.660 -14.068 -61.297 1.00 73.94 129 TYR A N 1
ATOM 1042 C CA . TYR A 1 129 ? 41.711 -14.786 -62.579 1.00 73.94 129 TYR A CA 1
ATOM 1043 C C . TYR A 1 129 ? 42.483 -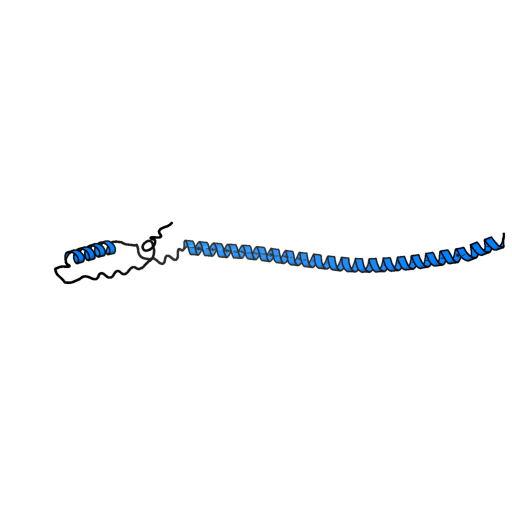14.021 -63.661 1.00 73.94 129 TYR A C 1
ATOM 1045 O O . TYR A 1 129 ? 43.202 -14.626 -64.459 1.00 73.94 129 TYR A O 1
ATOM 1053 N N . ARG A 1 130 ? 42.348 -12.691 -63.710 1.00 80.62 130 ARG A N 1
ATOM 1054 C CA . ARG A 1 130 ? 43.067 -11.854 -64.677 1.00 80.62 130 ARG A CA 1
ATOM 1055 C C . ARG A 1 130 ? 44.568 -11.813 -64.392 1.00 80.62 130 ARG A C 1
ATOM 1057 O O . ARG A 1 130 ? 45.340 -11.876 -65.342 1.00 80.62 130 ARG A O 1
ATOM 1064 N N . TRP A 1 131 ? 44.973 -11.752 -63.122 1.00 78.62 131 TRP A N 1
ATOM 1065 C CA . TRP A 1 131 ? 46.382 -11.858 -62.725 1.00 78.62 131 TRP A CA 1
ATOM 1066 C C . TRP A 1 131 ? 46.977 -13.214 -63.103 1.00 78.62 131 TRP A C 1
ATOM 1068 O O . TRP A 1 131 ? 48.058 -13.253 -63.678 1.00 78.62 131 TRP A O 1
ATOM 1078 N N . PHE A 1 132 ? 46.251 -14.311 -62.866 1.00 79.25 132 PHE A N 1
ATOM 1079 C CA . PHE A 1 132 ? 46.723 -15.656 -63.205 1.00 79.25 132 PHE A CA 1
ATOM 1080 C C . PHE A 1 132 ? 46.886 -15.878 -64.717 1.00 79.25 132 PHE A C 1
ATOM 1082 O O . PHE A 1 132 ? 47.743 -16.640 -65.130 1.00 79.25 132 PHE A O 1
ATOM 1089 N N . ARG A 1 133 ? 46.082 -15.208 -65.555 1.00 76.38 133 ARG A N 1
ATOM 1090 C CA . ARG A 1 133 ? 46.188 -15.294 -67.024 1.00 76.38 133 ARG A CA 1
ATOM 1091 C C . ARG A 1 133 ? 47.361 -14.485 -67.603 1.00 76.38 133 ARG A C 1
ATOM 1093 O O . ARG A 1 133 ? 47.738 -14.713 -68.746 1.00 76.38 133 ARG A O 1
ATOM 1100 N N . LEU A 1 134 ? 47.857 -13.485 -66.874 1.00 79.06 134 LEU A N 1
ATOM 1101 C CA . LEU A 1 134 ? 48.959 -12.616 -67.313 1.00 79.06 134 LEU A CA 1
ATOM 1102 C C . LEU A 1 134 ? 50.347 -13.134 -66.888 1.00 79.06 134 LEU A C 1
ATOM 1104 O O . LEU A 1 134 ? 51.345 -12.558 -67.319 1.00 79.06 134 LEU A O 1
ATOM 1108 N N . LEU A 1 135 ? 50.395 -14.182 -66.058 1.00 72.38 135 LEU A N 1
ATOM 1109 C CA . LEU A 1 135 ? 51.580 -14.981 -65.725 1.00 72.38 135 LEU A CA 1
ATOM 1110 C C . LEU A 1 135 ? 51.696 -16.175 -66.678 1.00 72.38 135 LEU A C 1
ATOM 1112 O O . LEU A 1 135 ? 52.848 -16.517 -67.019 1.00 72.38 135 LEU A O 1
#

Organism: NCBI:txid228776